Protein AF-A0A2T9YYX6-F1 (afdb_monomer_lite)

Foldseek 3Di:
DDDDDDPPPDDDPFDLVLLVVLLCCCVVVVDDLVVSCVVSVPHSVRSVVCVVVVNSDDDDVPDD

Sequence (64 aa):
MPRKYVRKTSISKWTQESLNIAAEEIYTKGAEIGKVSKTSGIPYRTLKRRIENNNLVKKLPGES

Structure (mmCIF, N/CA/C/O backbone):
data_AF-A0A2T9YYX6-F1
#
_entry.id   AF-A0A2T9YYX6-F1
#
loop_
_atom_site.group_PDB
_atom_site.id
_atom_site.type_symbol
_atom_site.label_atom_id
_atom_site.label_alt_id
_atom_site.label_comp_id
_atom_site.label_asym_id
_atom_site.label_entity_id
_atom_site.label_seq_id
_atom_site.pdbx_PDB_ins_code
_atom_site.Cartn_x
_atom_site.Cartn_y
_atom_site.Cartn_z
_atom_site.occupancy
_atom_site.B_iso_or_equiv
_atom_site.auth_seq_id
_atom_site.auth_comp_id
_atom_site.auth_asym_id
_atom_site.auth_atom_id
_atom_site.pdbx_PDB_model_num
ATOM 1 N N . MET A 1 1 ? -0.107 -23.061 -36.320 1.00 71.50 1 MET A N 1
ATOM 2 C CA . MET A 1 1 ? 1.123 -22.578 -35.647 1.00 71.50 1 MET A CA 1
ATOM 3 C C . MET A 1 1 ? 0.750 -22.010 -34.278 1.00 71.50 1 MET A C 1
ATOM 5 O O . MET A 1 1 ? -0.122 -21.146 -34.247 1.00 71.50 1 MET A O 1
ATOM 9 N N . PRO A 1 2 ? 1.327 -22.472 -33.155 1.00 81.81 2 PRO A N 1
ATOM 10 C CA . PRO A 1 2 ? 1.015 -21.914 -31.841 1.00 81.81 2 PRO A CA 1
ATOM 11 C C . PRO A 1 2 ? 1.639 -20.520 -31.687 1.00 81.81 2 PRO A C 1
ATOM 13 O O . PRO A 1 2 ? 2.842 -20.346 -31.878 1.00 81.81 2 PRO A O 1
ATOM 16 N N . ARG A 1 3 ? 0.837 -19.512 -31.322 1.00 82.25 3 ARG A N 1
ATOM 17 C CA . ARG A 1 3 ? 1.358 -18.187 -30.950 1.00 82.25 3 ARG A CA 1
ATOM 18 C C . ARG A 1 3 ? 2.023 -18.274 -29.574 1.00 82.25 3 ARG A C 1
ATOM 20 O O . ARG A 1 3 ? 1.345 -18.470 -28.569 1.00 82.25 3 ARG A O 1
ATOM 27 N N . LYS A 1 4 ? 3.346 -18.099 -29.523 1.00 79.50 4 LYS A N 1
ATOM 28 C CA . LYS A 1 4 ? 4.115 -18.038 -28.272 1.00 79.50 4 LYS A CA 1
ATOM 29 C C . LYS A 1 4 ? 4.032 -16.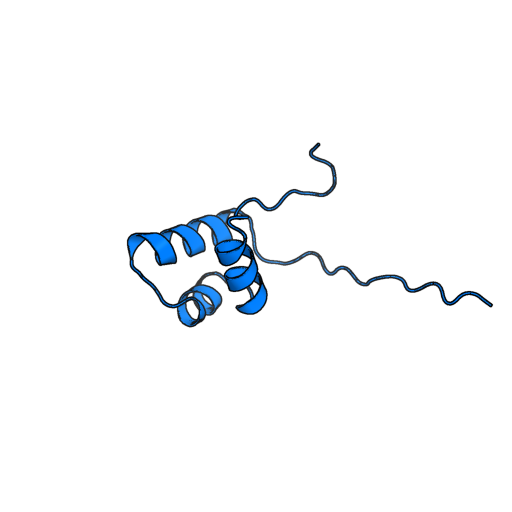619 -27.699 1.00 79.50 4 LYS A C 1
ATOM 31 O O . LYS A 1 4 ? 4.785 -15.734 -28.094 1.00 79.50 4 LYS A O 1
ATOM 36 N N . TYR A 1 5 ? 3.083 -16.384 -26.797 1.00 78.81 5 TYR A N 1
ATO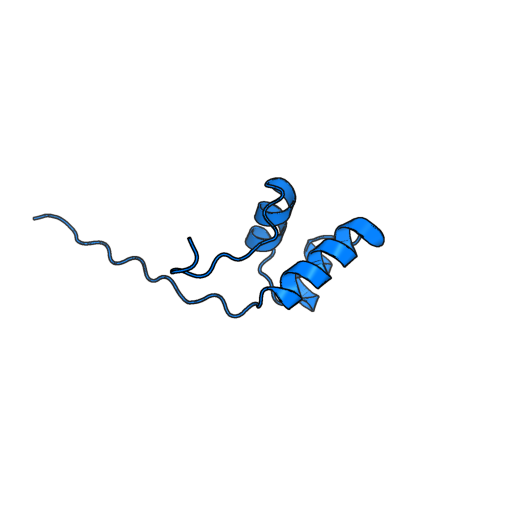M 37 C CA . TYR A 1 5 ? 2.962 -15.098 -26.109 1.00 78.81 5 TYR A CA 1
ATOM 38 C C . TYR A 1 5 ? 4.000 -14.999 -24.990 1.00 78.81 5 TYR A C 1
ATOM 40 O O . TYR A 1 5 ? 3.849 -15.604 -23.931 1.00 78.81 5 TYR A O 1
ATOM 48 N N . VAL A 1 6 ? 5.046 -14.202 -25.205 1.00 77.38 6 VAL A N 1
ATOM 49 C CA . VAL A 1 6 ? 5.975 -13.822 -24.135 1.00 77.38 6 VAL A CA 1
ATOM 50 C C . VAL A 1 6 ? 5.333 -12.685 -23.345 1.00 77.38 6 VAL A C 1
ATOM 52 O O . VAL A 1 6 ? 5.189 -11.567 -23.845 1.00 77.38 6 VAL A O 1
ATOM 55 N N . ARG A 1 7 ? 4.916 -12.959 -22.105 1.00 74.50 7 ARG A N 1
ATOM 56 C CA . ARG A 1 7 ? 4.469 -11.900 -21.194 1.00 74.50 7 ARG A CA 1
ATOM 57 C C . ARG A 1 7 ? 5.657 -10.987 -20.899 1.00 74.50 7 ARG A C 1
ATOM 59 O O . ARG A 1 7 ? 6.631 -11.412 -20.289 1.00 74.50 7 ARG A O 1
ATOM 66 N N . LYS A 1 8 ? 5.555 -9.716 -21.289 1.00 68.06 8 LYS A N 1
ATOM 67 C CA . LYS A 1 8 ? 6.493 -8.671 -20.865 1.00 68.06 8 LYS A CA 1
ATOM 68 C C . LYS A 1 8 ? 6.203 -8.327 -19.404 1.00 68.06 8 LYS A C 1
ATOM 70 O O . LYS A 1 8 ? 5.441 -7.408 -19.116 1.00 68.06 8 LYS A O 1
ATOM 75 N N . THR A 1 9 ? 6.745 -9.101 -18.471 1.00 65.88 9 THR A N 1
ATOM 76 C CA . THR A 1 9 ? 6.708 -8.747 -17.051 1.00 65.88 9 THR A CA 1
ATOM 77 C C . THR A 1 9 ? 7.788 -7.704 -16.792 1.00 65.88 9 THR A C 1
ATOM 79 O O . THR A 1 9 ? 8.943 -8.046 -16.556 1.00 65.88 9 THR A O 1
ATOM 82 N N . SER A 1 10 ? 7.439 -6.419 -16.864 1.00 66.12 10 SER A N 1
ATOM 83 C CA . SER A 1 10 ? 8.315 -5.373 -16.337 1.00 66.12 10 SER A CA 1
ATOM 84 C C . SER A 1 10 ? 8.437 -5.560 -14.826 1.00 66.12 10 SER A C 1
ATOM 86 O O . SER A 1 10 ? 7.414 -5.600 -14.134 1.00 66.12 10 SER A O 1
ATOM 88 N N . ILE A 1 11 ? 9.665 -5.664 -14.312 1.00 70.88 11 ILE A N 1
ATOM 89 C CA . ILE A 1 11 ? 9.911 -5.654 -12.867 1.00 70.88 11 ILE A CA 1
ATOM 90 C C . ILE A 1 11 ? 9.322 -4.357 -12.323 1.00 70.88 11 ILE A C 1
ATOM 92 O O . ILE A 1 11 ? 9.639 -3.261 -12.788 1.00 70.88 11 ILE A O 1
ATOM 96 N N . SER A 1 12 ? 8.399 -4.490 -11.377 1.00 73.44 12 SER A N 1
ATOM 97 C CA . SER A 1 12 ? 7.743 -3.322 -10.821 1.00 73.44 12 SER A CA 1
ATOM 98 C C . SER A 1 12 ? 8.723 -2.513 -9.977 1.00 73.44 12 SER A C 1
ATOM 100 O O . SER A 1 12 ? 9.339 -3.076 -9.070 1.00 73.44 12 SER A O 1
ATOM 102 N N . LYS A 1 13 ? 8.828 -1.208 -10.265 1.00 83.69 13 LYS A N 1
ATOM 103 C CA . LYS A 1 13 ? 9.783 -0.282 -9.630 1.00 83.69 13 LYS A CA 1
ATOM 104 C C . LYS A 1 13 ? 9.555 -0.084 -8.127 1.00 83.69 13 LYS A C 1
ATOM 106 O O . LYS A 1 13 ? 10.502 0.222 -7.419 1.00 83.69 13 LYS A O 1
ATOM 111 N N . TRP A 1 14 ? 8.327 -0.255 -7.635 1.00 88.00 14 TRP A N 1
ATOM 112 C CA . TRP A 1 14 ? 8.028 -0.091 -6.210 1.00 88.00 14 TRP A CA 1
ATOM 113 C C . TRP A 1 14 ? 8.588 -1.242 -5.358 1.00 88.00 14 TRP A C 1
ATOM 115 O O . TRP A 1 14 ? 8.621 -2.411 -5.776 1.00 88.00 14 TRP A O 1
ATOM 125 N N . THR A 1 15 ? 9.034 -0.902 -4.151 1.00 89.81 15 THR A N 1
ATOM 126 C CA . THR A 1 15 ? 9.708 -1.801 -3.203 1.00 89.81 15 THR A CA 1
AT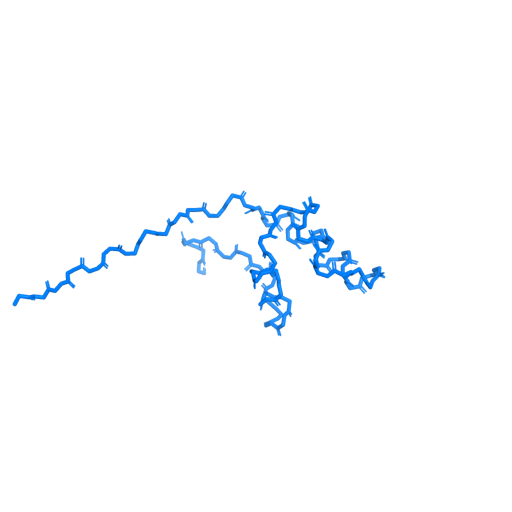OM 127 C C . THR A 1 15 ? 8.730 -2.379 -2.181 1.00 89.81 15 THR A C 1
ATOM 129 O O . THR A 1 15 ? 7.607 -1.896 -2.035 1.00 89.81 15 THR A O 1
ATOM 132 N N . GLN A 1 16 ? 9.142 -3.429 -1.464 1.00 90.19 16 GLN A N 1
ATOM 133 C CA . GLN A 1 16 ? 8.333 -3.984 -0.375 1.00 90.19 16 GLN A CA 1
ATOM 134 C C . GLN A 1 16 ? 8.110 -2.962 0.744 1.00 90.19 16 GLN A C 1
ATOM 136 O O . GLN A 1 16 ? 7.008 -2.834 1.264 1.00 90.19 16 GLN A O 1
ATOM 141 N N . GLU A 1 17 ? 9.143 -2.194 1.066 1.00 90.81 17 GLU A N 1
ATOM 142 C CA . GLU A 1 17 ? 9.097 -1.159 2.093 1.00 90.81 17 GLU A CA 1
ATOM 143 C C . GLU A 1 17 ? 8.070 -0.068 1.763 1.00 90.81 17 GLU A C 1
ATOM 145 O O . GLU A 1 17 ? 7.216 0.238 2.591 1.00 90.81 17 GLU A O 1
ATOM 150 N N . SER A 1 18 ? 8.054 0.420 0.512 1.00 91.69 18 SER A N 1
ATOM 151 C CA . SER A 1 18 ? 7.055 1.403 0.058 1.00 91.69 18 SER A CA 1
ATOM 152 C C . SER A 1 18 ? 5.616 0.908 0.222 1.00 91.69 18 SER A C 1
ATOM 154 O O . SER A 1 18 ? 4.701 1.693 0.459 1.00 91.69 18 SER A O 1
ATOM 156 N N . LEU A 1 19 ? 5.416 -0.407 0.123 1.00 91.75 19 LEU A N 1
ATOM 157 C CA . LEU A 1 19 ? 4.117 -1.033 0.285 1.00 91.75 19 LEU A CA 1
ATOM 158 C C . LEU A 1 19 ? 3.731 -1.154 1.753 1.00 91.75 19 LEU A C 1
ATOM 160 O O . LEU A 1 19 ? 2.593 -0.843 2.086 1.00 91.75 19 LEU A O 1
ATOM 164 N N . ASN A 1 20 ? 4.661 -1.558 2.618 1.00 92.44 20 ASN A N 1
ATOM 165 C CA . ASN A 1 20 ? 4.413 -1.624 4.056 1.00 92.44 20 ASN A CA 1
ATOM 166 C C . ASN A 1 20 ? 4.026 -0.245 4.601 1.00 92.44 20 ASN A C 1
ATOM 168 O O . ASN A 1 20 ? 2.986 -0.121 5.241 1.00 92.44 20 ASN A O 1
ATOM 172 N N . ILE A 1 21 ? 4.787 0.795 4.244 1.00 93.06 21 ILE A N 1
ATOM 173 C CA . ILE A 1 21 ? 4.489 2.182 4.632 1.00 93.06 21 ILE A CA 1
ATOM 174 C C . ILE A 1 21 ? 3.099 2.592 4.132 1.00 93.06 21 ILE A C 1
ATOM 176 O O . ILE A 1 21 ? 2.300 3.138 4.887 1.00 93.06 21 ILE A O 1
ATOM 180 N N . ALA A 1 22 ? 2.783 2.289 2.870 1.00 92.94 22 ALA A N 1
ATOM 181 C CA . ALA A 1 22 ? 1.478 2.588 2.295 1.00 92.94 22 ALA A CA 1
ATOM 182 C C . ALA A 1 22 ? 0.329 1.870 3.021 1.00 92.94 22 ALA A C 1
ATOM 184 O O . ALA A 1 22 ? -0.730 2.454 3.239 1.00 92.94 22 ALA A O 1
ATOM 185 N N . ALA A 1 23 ? 0.523 0.603 3.384 1.00 91.25 23 ALA A N 1
ATOM 186 C CA . ALA A 1 23 ? -0.475 -0.179 4.095 1.00 91.25 23 ALA A CA 1
ATOM 187 C C . ALA A 1 23 ? -0.713 0.376 5.502 1.00 91.25 23 ALA A C 1
ATOM 189 O O . ALA A 1 23 ? -1.863 0.596 5.876 1.00 91.25 23 ALA A O 1
ATOM 190 N N . GLU A 1 24 ? 0.353 0.670 6.248 1.00 91.69 24 GLU A N 1
ATOM 191 C CA . GLU A 1 24 ? 0.238 1.292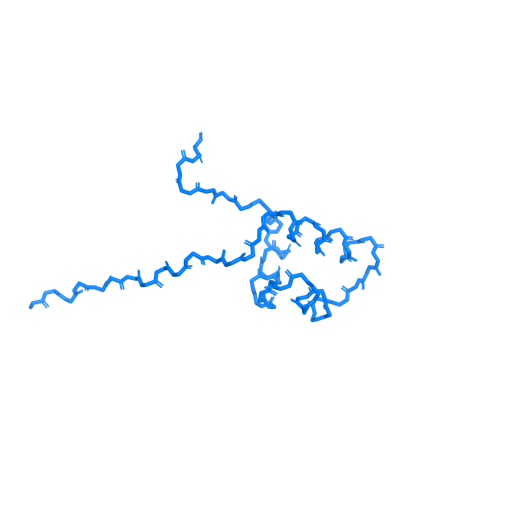 7.568 1.00 91.69 24 GLU A CA 1
ATOM 192 C C . GLU A 1 24 ? -0.441 2.657 7.496 1.00 91.69 24 GLU A C 1
ATOM 194 O O . GLU A 1 24 ? -1.297 2.969 8.316 1.00 91.69 24 GLU A O 1
ATOM 199 N N . GLU A 1 25 ? -0.134 3.469 6.487 1.00 92.94 25 GLU A N 1
ATOM 200 C CA . GLU A 1 25 ? -0.771 4.775 6.348 1.00 92.94 25 GLU A CA 1
ATOM 201 C C . GLU A 1 25 ? -2.289 4.663 6.121 1.00 92.94 25 GLU A C 1
ATOM 203 O O . GLU A 1 25 ? -3.066 5.464 6.647 1.00 92.94 25 GLU A O 1
ATOM 208 N N . ILE A 1 26 ? -2.725 3.634 5.396 1.00 90.81 26 ILE A N 1
ATOM 209 C CA . ILE A 1 26 ? -4.144 3.371 5.137 1.00 90.81 26 ILE A CA 1
ATOM 210 C C . ILE A 1 26 ? -4.836 2.819 6.384 1.00 90.81 26 ILE A C 1
ATOM 212 O O . ILE A 1 26 ? -5.906 3.311 6.738 1.00 90.81 26 ILE A O 1
ATOM 216 N N . TYR A 1 27 ? -4.240 1.841 7.069 1.00 89.38 27 TYR A N 1
ATOM 217 C CA . TYR A 1 27 ? -4.853 1.227 8.250 1.00 89.38 27 TYR A CA 1
ATOM 218 C C . TYR A 1 27 ? -4.858 2.156 9.464 1.00 89.38 27 TYR A C 1
ATOM 220 O O . TYR A 1 27 ? -5.867 2.249 10.158 1.00 89.38 27 TYR A O 1
ATOM 228 N N . THR A 1 28 ? -3.755 2.862 9.708 1.00 90.44 28 THR A N 1
ATOM 229 C CA . THR A 1 28 ? -3.575 3.669 10.919 1.00 90.44 28 THR A CA 1
ATOM 230 C C . THR A 1 28 ? -4.198 5.052 10.774 1.00 90.44 28 THR A C 1
ATOM 232 O O . THR A 1 28 ? -4.840 5.535 11.702 1.00 90.44 28 THR A O 1
ATOM 235 N N . LYS A 1 29 ? -4.022 5.709 9.616 1.00 86.94 29 LYS A N 1
ATOM 236 C CA . LYS A 1 29 ? -4.518 7.082 9.400 1.00 86.94 29 LYS A CA 1
ATOM 237 C C . LYS A 1 29 ? -5.853 7.140 8.654 1.00 86.94 29 LYS A C 1
ATOM 239 O O . LYS A 1 29 ? -6.373 8.235 8.459 1.00 86.94 29 LYS A O 1
ATOM 244 N N . GLY A 1 30 ? -6.385 6.008 8.183 1.00 87.81 30 GLY A N 1
ATOM 245 C CA . GLY A 1 30 ? -7.576 5.992 7.326 1.00 87.81 30 GLY A CA 1
ATOM 246 C C . GLY A 1 30 ? -7.358 6.723 5.996 1.00 87.81 30 GLY A C 1
ATOM 247 O O . GLY A 1 30 ? -8.293 7.301 5.441 1.00 87.81 30 GLY A O 1
ATOM 248 N N . ALA A 1 31 ? -6.115 6.773 5.505 1.00 88.69 31 ALA A N 1
ATOM 249 C CA . ALA A 1 31 ? -5.771 7.537 4.315 1.00 88.69 31 ALA A CA 1
ATOM 250 C C . ALA A 1 31 ? -6.389 6.935 3.042 1.00 88.69 31 ALA A C 1
ATOM 252 O O . ALA A 1 31 ? -6.487 5.720 2.869 1.00 88.69 31 ALA A O 1
ATOM 253 N N . GLU A 1 32 ? -6.758 7.795 2.091 1.00 93.19 32 GLU A N 1
ATOM 254 C CA . GLU A 1 32 ? -7.284 7.343 0.806 1.00 93.19 32 GLU A CA 1
ATOM 255 C C . GLU A 1 32 ? -6.202 6.653 -0.035 1.00 93.19 32 GLU A C 1
ATOM 257 O O . GLU A 1 32 ? -5.142 7.222 -0.315 1.00 93.19 32 GLU A O 1
ATOM 262 N N . ILE A 1 33 ? -6.535 5.475 -0.569 1.00 91.81 33 ILE A N 1
ATOM 263 C CA . ILE A 1 33 ? -5.689 4.677 -1.476 1.00 91.81 33 ILE A CA 1
ATOM 264 C C . ILE A 1 33 ? -5.138 5.531 -2.635 1.00 91.81 33 ILE A C 1
ATOM 266 O O . ILE A 1 33 ? -4.001 5.352 -3.064 1.00 91.81 33 ILE A O 1
ATOM 270 N N . GLY A 1 34 ? -5.928 6.483 -3.146 1.00 92.38 34 GLY A N 1
ATOM 271 C CA . GLY A 1 34 ? -5.519 7.382 -4.228 1.00 92.38 34 GLY A CA 1
ATOM 272 C C . GLY A 1 34 ? -4.379 8.32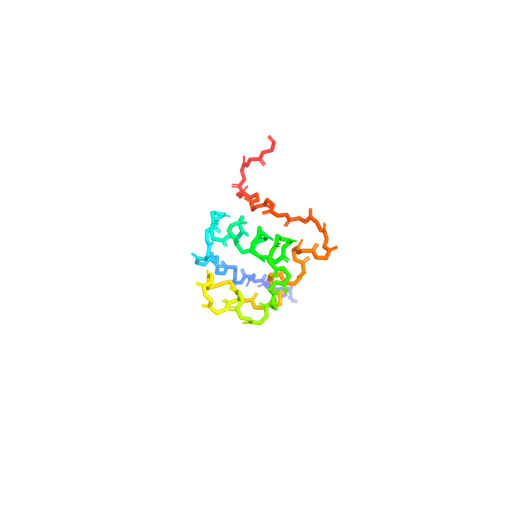9 -3.849 1.00 92.38 34 GLY A C 1
ATOM 273 O O . GLY A 1 34 ? -3.476 8.544 -4.659 1.00 92.38 34 GLY A O 1
ATOM 274 N N . LYS A 1 35 ? -4.389 8.868 -2.624 1.00 93.50 35 LYS A N 1
ATOM 275 C CA . LYS A 1 35 ? -3.304 9.722 -2.116 1.00 93.50 35 LYS A CA 1
ATOM 276 C C . LYS A 1 35 ? -2.051 8.896 -1.862 1.00 93.50 35 LYS A C 1
ATOM 278 O O . LYS A 1 35 ? -0.986 9.239 -2.368 1.00 93.50 35 LYS A O 1
ATOM 283 N N . VAL A 1 36 ? -2.214 7.764 -1.185 1.00 94.56 36 VAL A N 1
ATOM 284 C CA . VAL A 1 36 ? -1.108 6.873 -0.822 1.00 94.56 36 VAL A CA 1
ATOM 285 C C . VAL A 1 36 ? -0.431 6.278 -2.058 1.00 94.56 36 VAL A C 1
ATOM 287 O O . VAL A 1 36 ? 0.788 6.154 -2.115 1.00 94.56 36 VAL A O 1
ATOM 290 N N . SER A 1 37 ? -1.196 5.975 -3.108 1.00 93.81 37 SER A N 1
ATOM 291 C CA . SER A 1 37 ? -0.656 5.531 -4.398 1.00 93.81 37 SER A CA 1
ATOM 292 C C . SER A 1 37 ? 0.330 6.539 -5.002 1.00 93.81 37 SER A C 1
ATOM 294 O O . SER A 1 37 ? 1.354 6.143 -5.558 1.00 93.81 37 SER A O 1
ATOM 296 N N . LYS A 1 38 ? 0.049 7.841 -4.872 1.00 91.69 38 LYS A N 1
ATOM 297 C CA . LYS A 1 38 ? 0.916 8.901 -5.401 1.00 91.69 38 LYS A CA 1
ATOM 298 C C . LYS A 1 38 ? 2.177 9.083 -4.560 1.00 91.69 38 LYS A C 1
ATOM 300 O O . LYS A 1 38 ? 3.243 9.263 -5.137 1.00 91.69 38 LYS A O 1
ATOM 305 N N . THR A 1 39 ? 2.068 9.019 -3.233 1.00 91.88 39 THR A N 1
ATOM 306 C CA . THR A 1 39 ? 3.210 9.202 -2.319 1.00 91.88 39 THR A CA 1
ATOM 307 C C . THR A 1 39 ? 4.155 8.002 -2.327 1.00 91.88 39 THR A C 1
ATOM 309 O O . THR A 1 39 ? 5.366 8.177 -2.402 1.00 91.88 39 THR A O 1
ATOM 312 N N . SER A 1 40 ? 3.613 6.781 -2.322 1.00 89.56 40 SER A N 1
ATOM 313 C CA . SER A 1 40 ? 4.394 5.533 -2.338 1.00 89.56 40 SER A CA 1
ATOM 314 C C . SER A 1 40 ? 4.921 5.136 -3.723 1.00 89.56 40 SER A C 1
ATOM 316 O O . SER A 1 40 ? 5.754 4.238 -3.836 1.00 89.56 40 SER A O 1
ATOM 318 N N . GLY A 1 41 ? 4.418 5.751 -4.800 1.00 90.50 41 GLY A N 1
ATOM 319 C CA . GLY A 1 41 ? 4.759 5.377 -6.178 1.00 90.50 41 GLY A CA 1
ATOM 320 C C . GLY A 1 41 ? 4.192 4.019 -6.620 1.00 90.50 41 GLY A C 1
ATOM 321 O O . GLY A 1 41 ? 4.569 3.492 -7.673 1.00 90.50 41 GLY A O 1
ATOM 322 N N . ILE A 1 42 ? 3.283 3.430 -5.838 1.00 91.94 42 ILE A N 1
ATOM 323 C CA . ILE A 1 42 ? 2.619 2.166 -6.163 1.00 91.94 42 ILE A CA 1
ATOM 324 C C . ILE A 1 42 ? 1.363 2.469 -6.984 1.00 91.94 42 ILE A C 1
ATOM 326 O O . ILE A 1 42 ? 0.525 3.253 -6.541 1.00 91.94 42 ILE A O 1
ATOM 330 N N . PRO A 1 43 ? 1.146 1.825 -8.146 1.00 92.81 43 PRO A N 1
ATOM 331 C CA . PRO A 1 43 ? -0.069 2.031 -8.925 1.00 92.81 43 PRO A CA 1
ATOM 332 C C . PRO A 1 43 ? -1.332 1.715 -8.119 1.00 92.81 43 PRO A C 1
ATOM 334 O O . PRO A 1 43 ? -1.418 0.658 -7.492 1.00 92.81 43 PRO A O 1
ATOM 337 N N . TYR A 1 44 ? -2.343 2.581 -8.211 1.00 94.12 44 TYR A N 1
ATOM 338 C CA . TYR A 1 44 ? -3.589 2.482 -7.441 1.00 94.12 44 TYR A CA 1
ATOM 339 C C . TYR A 1 44 ? -4.220 1.086 -7.480 1.00 94.12 44 TYR A C 1
ATOM 341 O O . TYR A 1 44 ? -4.499 0.494 -6.441 1.00 94.12 44 TYR A O 1
ATOM 349 N N . ARG A 1 45 ? -4.399 0.523 -8.685 1.00 92.94 45 ARG A N 1
ATOM 350 C CA . ARG A 1 45 ? -4.979 -0.819 -8.868 1.00 92.94 45 ARG A CA 1
ATOM 351 C C . ARG A 1 45 ? -4.171 -1.902 -8.154 1.00 92.94 45 ARG A C 1
ATOM 353 O O . ARG A 1 45 ? -4.755 -2.837 -7.617 1.00 92.94 45 ARG A O 1
ATOM 360 N N . THR A 1 46 ? -2.845 -1.780 -8.160 1.00 91.50 46 THR A N 1
ATOM 361 C CA . THR A 1 46 ? -1.944 -2.715 -7.480 1.00 91.50 46 THR A CA 1
ATOM 362 C C . THR A 1 46 ? -2.096 -2.601 -5.972 1.00 91.50 46 THR A C 1
ATOM 364 O O . THR A 1 46 ? -2.258 -3.625 -5.313 1.00 91.50 46 THR A O 1
ATOM 367 N N . LEU A 1 47 ? -2.091 -1.374 -5.443 1.00 92.75 47 LEU A N 1
ATOM 368 C CA . LEU A 1 47 ? -2.237 -1.112 -4.012 1.00 92.75 47 LEU A CA 1
ATOM 369 C C . LEU A 1 47 ? -3.588 -1.624 -3.497 1.00 92.75 47 LEU A C 1
ATOM 371 O O . LEU A 1 47 ? -3.627 -2.452 -2.592 1.00 92.75 47 LEU A O 1
ATOM 375 N N . LYS A 1 48 ? -4.683 -1.216 -4.152 1.00 93.50 48 LYS A N 1
ATOM 376 C CA . LYS A 1 48 ? -6.052 -1.627 -3.815 1.00 93.50 48 LYS A CA 1
ATOM 377 C C . LYS A 1 48 ? -6.187 -3.147 -3.780 1.00 93.50 48 LYS A C 1
ATOM 379 O O . LYS A 1 48 ? -6.585 -3.705 -2.765 1.00 93.50 48 LYS A O 1
ATOM 384 N N . ARG A 1 49 ? -5.764 -3.823 -4.854 1.00 93.12 49 ARG A N 1
ATOM 385 C CA . ARG A 1 49 ? -5.847 -5.284 -4.945 1.00 93.12 49 ARG A CA 1
ATOM 386 C C . ARG A 1 49 ? -5.049 -5.974 -3.839 1.00 93.12 49 ARG A C 1
ATOM 388 O O . ARG A 1 49 ? -5.471 -7.016 -3.355 1.00 93.12 49 ARG A O 1
ATOM 395 N N . ARG A 1 50 ? -3.883 -5.451 -3.456 1.00 91.38 50 ARG A N 1
ATOM 396 C CA . ARG A 1 50 ? -3.075 -6.063 -2.392 1.00 91.38 50 ARG A CA 1
ATOM 397 C C . ARG A 1 50 ? -3.713 -5.916 -1.018 1.00 91.38 50 ARG A C 1
ATOM 399 O O . ARG A 1 50 ? -3.709 -6.887 -0.271 1.00 91.38 50 ARG A O 1
ATOM 406 N N . ILE A 1 51 ? -4.295 -4.756 -0.731 1.00 90.62 51 ILE A N 1
ATOM 407 C CA . ILE A 1 51 ? -5.010 -4.497 0.524 1.00 90.62 51 ILE A CA 1
ATOM 408 C C . ILE A 1 51 ? -6.257 -5.380 0.619 1.00 90.62 51 ILE A C 1
ATOM 410 O O . ILE A 1 51 ? -6.419 -6.090 1.602 1.00 90.62 51 ILE A O 1
ATOM 414 N N . GLU A 1 52 ? -7.081 -5.424 -0.432 1.00 91.75 52 GLU A N 1
ATOM 415 C CA . GLU A 1 52 ? -8.309 -6.239 -0.464 1.00 91.75 52 GLU A CA 1
ATOM 416 C C . GLU A 1 52 ? -8.043 -7.735 -0.259 1.00 91.75 52 GLU A C 1
ATOM 418 O O . GLU A 1 52 ? -8.809 -8.417 0.410 1.00 91.75 52 GLU A O 1
ATOM 423 N N . ASN A 1 53 ? -6.947 -8.251 -0.820 1.00 90.50 53 ASN A N 1
ATOM 424 C CA . ASN A 1 53 ? -6.567 -9.659 -0.674 1.00 90.50 53 ASN A CA 1
ATOM 425 C C . ASN A 1 53 ? -5.696 -9.925 0.564 1.00 90.50 53 ASN A C 1
ATOM 427 O O . ASN A 1 53 ? -5.159 -11.024 0.694 1.00 90.50 53 ASN A O 1
ATOM 431 N N . ASN A 1 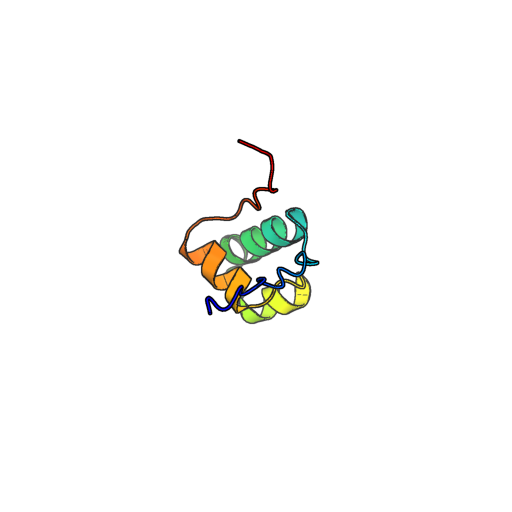54 ? -5.489 -8.915 1.415 1.00 86.00 54 ASN A N 1
ATOM 432 C CA . ASN A 1 54 ? -4.588 -8.944 2.566 1.00 86.00 54 ASN A CA 1
ATOM 433 C C . ASN A 1 54 ? -3.195 -9.533 2.239 1.00 86.00 54 ASN A C 1
ATOM 435 O O . ASN A 1 54 ? -2.599 -10.288 3.004 1.00 86.00 54 ASN A O 1
ATOM 439 N N . ASN A 1 55 ? -2.687 -9.214 1.044 1.00 86.50 55 ASN A N 1
ATOM 440 C CA . ASN A 1 55 ? -1.436 -9.730 0.498 1.00 86.50 55 ASN A CA 1
ATOM 441 C C . ASN A 1 55 ? -0.412 -8.601 0.393 1.00 86.50 55 ASN A C 1
ATOM 443 O O . ASN A 1 55 ? -0.158 -8.041 -0.683 1.00 86.50 55 ASN A O 1
ATOM 447 N N . LEU A 1 56 ? 0.155 -8.253 1.543 1.00 83.81 56 LEU A N 1
ATOM 448 C CA . LEU A 1 56 ? 1.108 -7.157 1.645 1.00 83.81 56 LEU A CA 1
ATOM 449 C C . LEU A 1 56 ? 2.537 -7.591 1.309 1.00 83.81 56 LEU A C 1
ATOM 451 O O . LEU A 1 56 ? 3.357 -6.747 0.978 1.00 83.81 56 LEU A O 1
ATOM 455 N N . VAL A 1 57 ? 2.837 -8.890 1.268 1.00 82.88 57 VAL A N 1
ATOM 456 C CA . VAL A 1 57 ? 4.191 -9.400 1.014 1.00 82.88 57 VAL A CA 1
ATOM 457 C C . VAL A 1 57 ? 4.462 -9.557 -0.488 1.00 82.88 57 VAL A C 1
ATOM 459 O O . VAL A 1 57 ? 3.803 -10.304 -1.212 1.00 82.88 57 VAL A O 1
ATOM 462 N N . LYS A 1 58 ? 5.471 -8.855 -1.006 1.00 77.44 58 LYS A N 1
ATOM 463 C CA . LYS A 1 58 ? 6.026 -9.059 -2.350 1.00 77.44 58 LYS A CA 1
ATOM 464 C C . LYS A 1 58 ? 6.978 -10.254 -2.302 1.00 77.44 58 LYS A C 1
ATOM 466 O O . LYS A 1 58 ? 8.147 -10.093 -1.988 1.00 77.44 58 LYS A O 1
ATOM 471 N N . LYS A 1 59 ? 6.477 -11.436 -2.665 1.00 70.62 59 LYS A N 1
ATOM 472 C CA . LYS A 1 59 ? 7.328 -12.610 -2.903 1.00 70.62 59 LYS A CA 1
ATOM 473 C C . LYS A 1 59 ? 8.200 -12.377 -4.137 1.00 70.62 59 LYS A C 1
ATOM 475 O O . LYS A 1 59 ? 7.665 -12.044 -5.204 1.00 70.62 59 LYS A O 1
ATOM 480 N N . LEU A 1 60 ? 9.515 -12.518 -3.997 1.00 67.56 60 LEU A N 1
ATOM 481 C CA . LEU A 1 60 ? 10.428 -12.535 -5.136 1.00 67.56 60 LEU A CA 1
ATOM 482 C C . LEU A 1 60 ? 10.386 -13.920 -5.805 1.00 67.56 60 LEU A C 1
ATOM 484 O O . LEU A 1 60 ? 10.138 -14.923 -5.133 1.00 67.56 60 LEU A O 1
ATOM 488 N N . PRO A 1 61 ? 10.579 -14.007 -7.133 1.00 61.88 61 PRO A N 1
ATOM 489 C CA . PRO A 1 61 ? 10.669 -15.297 -7.804 1.00 61.88 61 PRO A CA 1
ATOM 490 C C . PRO A 1 61 ? 11.923 -16.032 -7.304 1.00 61.88 61 PRO A C 1
ATOM 492 O O . PRO A 1 61 ? 13.031 -15.669 -7.684 1.00 61.88 61 PRO A O 1
ATOM 495 N N . GLY A 1 62 ? 11.743 -17.035 -6.442 1.00 62.94 62 GLY A N 1
ATOM 496 C CA . GLY A 1 62 ? 12.834 -17.854 -5.897 1.00 62.94 62 GLY A CA 1
ATOM 497 C C . GLY A 1 62 ? 12.762 -18.121 -4.393 1.00 62.94 62 GLY A C 1
ATOM 498 O O . GLY A 1 62 ? 13.440 -19.022 -3.919 1.00 62.94 62 GLY A O 1
ATOM 499 N N . GLU A 1 63 ? 11.922 -17.400 -3.651 1.00 59.34 63 GLU A N 1
ATOM 500 C CA . GLU A 1 63 ? 11.709 -17.645 -2.219 1.00 59.34 63 GLU A CA 1
ATOM 501 C C . GLU A 1 63 ? 10.480 -18.556 -2.054 1.00 59.34 63 GLU A C 1
ATOM 503 O O . GLU A 1 63 ? 9.340 -18.114 -2.242 1.00 59.34 63 GLU A O 1
ATOM 508 N N . SER A 1 64 ? 10.722 -19.852 -1.815 1.00 48.09 64 SER A N 1
ATOM 509 C CA . SER A 1 64 ? 9.706 -20.867 -1.471 1.00 48.09 64 SER A CA 1
ATOM 510 C C . SER A 1 64 ? 9.793 -21.225 0.002 1.00 48.09 64 SER A C 1
ATOM 512 O O . SER A 1 64 ? 10.936 -21.410 0.470 1.00 48.09 64 SER A O 1
#

Radius of gyration: 14.51 Å; chains: 1; bounding box: 21×32×47 Å

Organism: NCBI:txid61424

InterPro domains:
  IPR009057 Homedomain-like superfamily [SSF46689] (11-58)

pLDDT: mean 84.71, std 10.62, range [48.09, 94.56]

Secondary structure (DSSP, 8-state):
---------PPPS--HHHHHHHHHHHHHH---HHHHHHHH---HHHHHHHHHTT------TT--